Protein AF-A0A0S6WVK9-F1 (afdb_monomer_lite)

Structure (mmCIF, N/CA/C/O backbone):
data_AF-A0A0S6WVK9-F1
#
_entry.id   AF-A0A0S6WVK9-F1
#
loop_
_atom_site.group_PDB
_atom_site.id
_atom_site.type_symbol
_atom_site.label_atom_id
_atom_site.label_alt_id
_atom_site.label_comp_id
_atom_site.label_asym_id
_atom_site.label_entity_id
_atom_site.label_seq_id
_atom_site.pdbx_PDB_ins_code
_atom_site.Cartn_x
_atom_site.Cartn_y
_atom_site.Cartn_z
_atom_site.occupancy
_atom_site.B_iso_or_equiv
_atom_site.auth_seq_id
_atom_site.auth_comp_id
_atom_site.auth_asym_id
_atom_site.auth_atom_id
_atom_site.pdbx_PDB_model_num
ATOM 1 N N . MET A 1 1 ? -5.663 -12.248 -17.171 1.00 36.06 1 MET A N 1
ATOM 2 C CA . MET A 1 1 ? -5.908 -10.946 -16.518 1.00 36.06 1 MET A CA 1
ATOM 3 C C . MET A 1 1 ? -4.714 -10.640 -15.639 1.00 36.06 1 MET A C 1
ATOM 5 O O . MET A 1 1 ? -4.538 -11.287 -14.618 1.00 36.06 1 MET A O 1
ATOM 9 N N . GLY A 1 2 ? -3.844 -9.749 -16.102 1.00 50.22 2 GLY A N 1
ATOM 10 C CA . GLY A 1 2 ? -2.631 -9.343 -15.405 1.00 5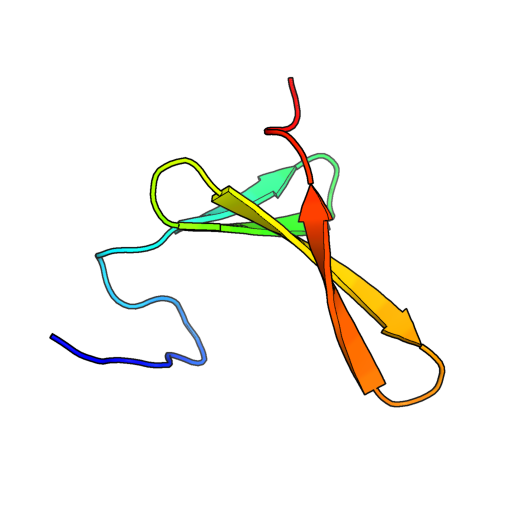0.22 2 GLY A CA 1
ATOM 11 C C . GLY A 1 2 ? -2.466 -7.843 -15.558 1.00 50.22 2 GLY A C 1
ATOM 12 O O . GLY A 1 2 ? -2.680 -7.323 -16.650 1.00 50.22 2 GLY A O 1
ATOM 13 N N . SER A 1 3 ? -2.153 -7.151 -14.469 1.00 44.66 3 SER A N 1
ATOM 14 C CA . SER A 1 3 ? -1.730 -5.751 -14.471 1.00 44.66 3 SER A CA 1
ATOM 15 C C . SER A 1 3 ? -1.111 -5.445 -13.108 1.00 44.66 3 SER A C 1
ATOM 17 O O . SER A 1 3 ? -1.744 -5.627 -12.074 1.00 44.66 3 SER A O 1
ATOM 19 N N . ILE A 1 4 ? 0.145 -5.016 -13.105 1.00 44.66 4 ILE A N 1
ATOM 20 C CA . ILE A 1 4 ? 0.807 -4.404 -11.954 1.00 44.66 4 ILE A CA 1
ATOM 21 C C . ILE A 1 4 ? 0.763 -2.919 -12.281 1.00 44.66 4 ILE A C 1
ATOM 23 O O . ILE A 1 4 ? 1.392 -2.497 -13.250 1.00 44.66 4 ILE A O 1
ATOM 27 N N . VAL A 1 5 ? -0.044 -2.137 -11.567 1.00 44.38 5 VAL A N 1
ATOM 28 C CA . VAL A 1 5 ? -0.227 -0.722 -11.908 1.00 44.38 5 VAL A CA 1
ATOM 29 C C . VAL A 1 5 ? 0.370 0.122 -10.803 1.00 44.38 5 VAL A C 1
ATOM 31 O O . VAL A 1 5 ? 0.072 -0.070 -9.629 1.00 44.38 5 VAL A O 1
ATOM 34 N N . ARG A 1 6 ? 1.171 1.118 -11.192 1.00 51.16 6 ARG A N 1
ATOM 35 C CA . ARG A 1 6 ? 1.572 2.232 -10.313 1.00 51.16 6 ARG A CA 1
ATOM 36 C C . ARG A 1 6 ? 0.365 3.033 -9.768 1.00 51.16 6 ARG A C 1
ATOM 38 O O . ARG A 1 6 ? 0.548 3.901 -8.928 1.00 51.16 6 ARG A O 1
ATOM 45 N N . SER A 1 7 ? -0.844 2.709 -10.233 1.00 52.66 7 SER A N 1
ATOM 46 C CA . SER A 1 7 ? -2.181 3.100 -9.781 1.00 52.66 7 SER A CA 1
ATOM 47 C C . SER A 1 7 ? -3.154 1.962 -10.119 1.00 52.66 7 SER A C 1
ATOM 49 O O . SER A 1 7 ? -3.649 1.902 -11.233 1.00 52.66 7 SER A O 1
ATOM 51 N N . VAL A 1 8 ? -3.337 1.024 -9.194 1.00 45.84 8 VAL A N 1
ATOM 52 C CA . VAL A 1 8 ? -4.285 -0.110 -9.180 1.00 45.84 8 VAL A CA 1
ATOM 53 C C . VAL A 1 8 ? -5.156 -0.342 -10.447 1.00 45.84 8 VAL A C 1
ATOM 55 O O . VAL A 1 8 ? -6.033 0.468 -10.748 1.00 45.84 8 VAL A O 1
ATOM 58 N N . PRO A 1 9 ? -4.999 -1.478 -11.157 1.00 47.31 9 PRO A N 1
ATOM 59 C CA . PRO A 1 9 ? -5.975 -1.928 -12.156 1.00 47.31 9 PRO A CA 1
ATOM 60 C C . PRO A 1 9 ? -7.265 -2.373 -11.440 1.00 47.31 9 PRO A C 1
ATOM 62 O O . PRO A 1 9 ? -7.172 -2.816 -10.296 1.00 47.31 9 PRO A O 1
ATOM 65 N N . PRO A 1 10 ? -8.449 -2.329 -12.081 1.00 52.62 10 PRO A N 1
ATOM 66 C CA . PRO A 1 10 ? -9.783 -2.330 -11.441 1.00 52.62 10 PRO A CA 1
ATOM 67 C C . PRO A 1 10 ? -10.152 -3.533 -10.545 1.00 52.62 10 PRO A C 1
ATOM 69 O O . PRO A 1 10 ? -11.261 -3.603 -10.029 1.00 52.62 10 PRO A O 1
ATOM 72 N N . ASN A 1 11 ? -9.260 -4.500 -10.369 1.00 58.72 11 ASN A N 1
ATOM 73 C CA . ASN A 1 11 ? -9.482 -5.772 -9.692 1.00 58.72 11 ASN A CA 1
ATOM 74 C C . AS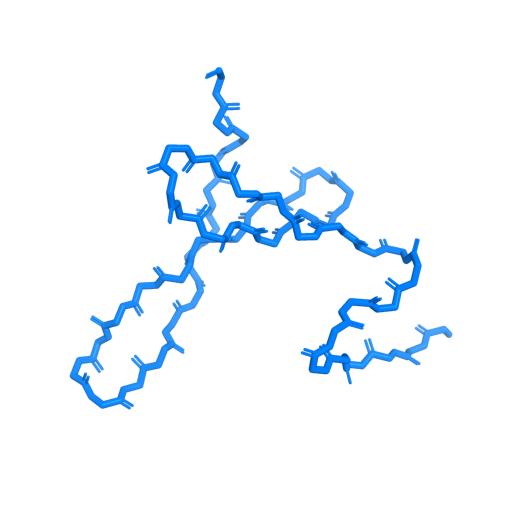N A 1 11 ? -8.773 -5.911 -8.326 1.00 58.72 11 ASN A C 1
ATOM 76 O O . ASN A 1 11 ? -9.036 -6.879 -7.617 1.00 58.72 11 ASN A O 1
ATOM 80 N N . CYS A 1 12 ? -7.935 -4.954 -7.920 1.00 70.12 12 CYS A N 1
ATOM 81 C CA . CYS A 1 12 ? -7.575 -4.747 -6.508 1.00 70.12 12 CYS A CA 1
ATOM 82 C C . CYS A 1 12 ? -7.992 -3.323 -6.105 1.00 70.12 12 CYS A C 1
ATOM 84 O O . CYS A 1 12 ? -8.400 -2.540 -6.955 1.00 70.12 12 CYS A O 1
ATOM 86 N N . SER A 1 13 ? -7.949 -2.959 -4.828 1.00 72.25 13 SER A N 1
ATOM 87 C CA . SER A 1 13 ? -8.239 -1.592 -4.378 1.00 72.25 13 SER A CA 1
ATOM 88 C C . SER A 1 13 ? -7.190 -1.145 -3.376 1.00 72.25 13 SER A C 1
ATOM 90 O O . SER A 1 13 ? -6.904 -1.851 -2.412 1.00 72.25 13 SER A O 1
ATOM 92 N N . THR A 1 14 ? -6.599 0.026 -3.604 1.00 75.25 14 THR A N 1
ATOM 93 C CA . THR A 1 14 ? -5.764 0.660 -2.584 1.00 75.25 14 THR A CA 1
ATOM 94 C C . THR A 1 14 ? -6.682 1.380 -1.618 1.00 75.25 14 THR A C 1
ATOM 96 O O . THR A 1 14 ? -7.413 2.286 -2.014 1.00 75.25 14 THR A O 1
ATOM 99 N N . VAL A 1 15 ? -6.635 0.984 -0.354 1.00 77.31 15 VAL A N 1
ATOM 100 C CA . VAL A 1 15 ? -7.444 1.563 0.711 1.00 77.31 15 VAL A CA 1
ATOM 101 C C . VAL A 1 15 ? -6.508 2.253 1.684 1.00 77.31 15 VAL A C 1
ATOM 103 O O . VAL A 1 15 ? -5.611 1.629 2.246 1.00 77.31 15 VAL A O 1
ATOM 106 N N . ILE A 1 16 ? -6.702 3.553 1.883 1.00 79.88 16 ILE A N 1
ATOM 107 C CA . ILE A 1 16 ? -5.932 4.297 2.875 1.00 79.88 16 ILE A CA 1
ATOM 108 C C . ILE A 1 16 ? -6.665 4.192 4.207 1.00 79.88 16 ILE A C 1
ATOM 110 O O . ILE A 1 16 ? -7.754 4.740 4.356 1.00 79.88 16 ILE A O 1
ATOM 114 N N . VAL A 1 17 ? -6.069 3.495 5.172 1.00 83.06 17 VAL A N 1
ATOM 115 C CA . VAL A 1 17 ? -6.630 3.346 6.517 1.00 83.06 17 VAL A CA 1
ATOM 116 C C . VAL A 1 17 ? -5.678 3.968 7.515 1.00 83.06 17 VAL A C 1
ATOM 118 O O . VAL A 1 17 ? -4.498 3.623 7.562 1.00 83.06 17 VAL A O 1
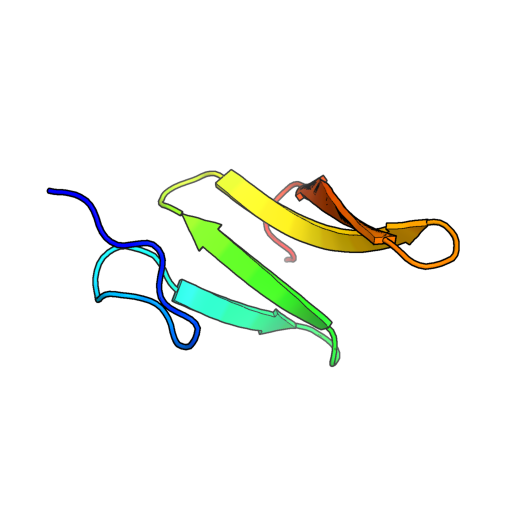ATOM 121 N N . ASN A 1 18 ? -6.187 4.922 8.294 1.00 83.75 18 ASN A N 1
ATOM 122 C CA . ASN A 1 18 ? -5.407 5.651 9.292 1.00 83.75 18 ASN A CA 1
ATOM 123 C C . ASN A 1 18 ? -4.131 6.314 8.714 1.00 83.75 18 ASN A C 1
ATOM 125 O O . ASN A 1 18 ? -3.096 6.369 9.372 1.00 83.75 18 ASN A O 1
ATOM 129 N N . GLY A 1 19 ? -4.185 6.757 7.450 1.00 82.88 19 GLY A N 1
ATOM 130 C CA . GLY A 1 19 ? -3.050 7.357 6.733 1.00 82.88 19 GLY A CA 1
ATOM 131 C C . GLY A 1 19 ? -2.073 6.366 6.083 1.00 82.88 19 GLY A C 1
ATOM 132 O O . GLY A 1 19 ? -1.126 6.802 5.434 1.00 82.88 19 GLY A O 1
ATOM 133 N N . ILE A 1 20 ? -2.297 5.051 6.202 1.00 82.81 20 ILE A N 1
ATOM 134 C CA . ILE A 1 20 ? -1.466 4.008 5.579 1.00 82.81 20 ILE A CA 1
ATOM 135 C C . ILE A 1 20 ? -2.167 3.464 4.335 1.00 82.81 20 ILE A C 1
ATOM 137 O O . ILE A 1 20 ? -3.329 3.075 4.400 1.00 82.81 20 ILE A O 1
ATOM 141 N N . SER A 1 21 ? -1.463 3.405 3.204 1.00 80.75 21 SER A N 1
ATOM 142 C CA . SER A 1 21 ? -1.967 2.832 1.953 1.00 80.75 21 SER A CA 1
ATOM 143 C C . SER A 1 21 ? -1.890 1.304 1.965 1.00 80.75 21 SER A C 1
ATOM 145 O O . SER A 1 21 ? -0.851 0.710 1.689 1.00 80.75 21 SER A O 1
ATOM 147 N N . TYR A 1 22 ? -3.008 0.647 2.251 1.00 85.31 22 TYR A N 1
ATOM 148 C CA . TYR A 1 22 ? -3.135 -0.799 2.125 1.00 85.31 22 TYR A CA 1
ATOM 149 C C . TYR A 1 22 ? -3.510 -1.183 0.702 1.00 85.31 22 TYR A C 1
ATOM 151 O O . TYR A 1 22 ? -4.270 -0.482 0.039 1.00 85.31 22 TYR A O 1
ATOM 159 N N . SER A 1 23 ? -3.017 -2.326 0.241 1.00 82.94 23 SER A N 1
ATOM 160 C CA . SER A 1 23 ? -3.480 -2.937 -1.004 1.00 82.94 23 SER A CA 1
ATOM 161 C C . SER A 1 23 ? -4.415 -4.091 -0.663 1.00 82.94 23 SER A C 1
ATOM 163 O O . SER A 1 23 ? -3.987 -5.079 -0.072 1.00 82.94 23 SER A O 1
ATOM 165 N N . GLN A 1 24 ? -5.692 -3.957 -1.004 1.00 82.69 24 GLN A N 1
ATOM 166 C CA . GLN A 1 24 ? -6.695 -5.001 -0.846 1.00 82.69 24 GLN A CA 1
ATOM 167 C C . GLN A 1 24 ? -6.864 -5.744 -2.173 1.00 82.69 24 GLN A C 1
ATOM 169 O O . GLN A 1 24 ? -7.270 -5.161 -3.178 1.00 82.69 24 GLN A O 1
ATOM 174 N N . CYS A 1 25 ? -6.602 -7.048 -2.166 1.00 82.12 25 CYS A N 1
ATOM 175 C CA . CYS A 1 25 ? -6.860 -7.932 -3.298 1.00 82.12 25 CYS A CA 1
ATOM 176 C C . CYS A 1 25 ? -7.795 -9.058 -2.842 1.00 82.12 25 CYS A C 1
ATOM 178 O O . CYS A 1 25 ? -7.369 -10.028 -2.212 1.00 82.12 25 CYS A O 1
ATOM 180 N N . GLY A 1 26 ? -9.095 -8.906 -3.119 1.00 80.38 26 GLY A N 1
ATOM 181 C CA . GLY A 1 26 ? -10.133 -9.828 -2.653 1.00 80.38 26 GLY A CA 1
ATOM 182 C C . GLY A 1 26 ? -10.216 -9.863 -1.124 1.00 80.38 26 GLY A C 1
ATOM 183 O O . GLY A 1 26 ? -10.639 -8.889 -0.500 1.00 80.38 26 GLY A O 1
ATOM 184 N N . ASN A 1 27 ? -9.781 -10.978 -0.530 1.00 81.44 27 ASN A N 1
ATOM 185 C CA . ASN A 1 27 ? -9.779 -11.204 0.919 1.00 81.44 27 ASN A CA 1
ATOM 186 C C . ASN A 1 27 ? -8.422 -10.959 1.595 1.00 81.44 27 ASN A C 1
ATOM 188 O O . ASN A 1 27 ? -8.337 -11.033 2.821 1.00 81.44 27 ASN A O 1
ATOM 192 N N . THR A 1 28 ? -7.368 -10.685 0.826 1.00 83.44 28 THR A N 1
ATOM 193 C CA . THR A 1 28 ? -6.019 -10.488 1.360 1.00 83.44 28 THR A CA 1
ATOM 194 C C . THR A 1 28 ? -5.673 -9.008 1.377 1.00 83.44 28 THR A C 1
ATOM 196 O O . THR A 1 28 ? -5.850 -8.304 0.379 1.00 83.44 28 THR A O 1
ATOM 199 N N . TRP A 1 29 ? -5.175 -8.546 2.521 1.00 87.56 29 TRP A N 1
ATOM 200 C CA . TRP A 1 29 ? -4.713 -7.180 2.712 1.00 87.56 29 TRP A CA 1
ATOM 201 C C . TRP A 1 29 ? -3.201 -7.160 2.834 1.00 87.56 29 TRP A C 1
ATOM 203 O O . TRP A 1 29 ? -2.609 -8.013 3.489 1.00 87.56 29 TRP A O 1
ATOM 213 N N . TYR A 1 30 ? -2.588 -6.166 2.208 1.00 85.44 30 TYR A N 1
ATOM 214 C CA . TYR A 1 30 ? -1.148 -5.979 2.212 1.00 85.44 30 TYR A CA 1
ATOM 215 C C . TYR A 1 30 ? -0.819 -4.592 2.742 1.00 85.44 30 TYR A C 1
ATOM 217 O O . TYR A 1 30 ? -1.303 -3.590 2.211 1.00 85.44 30 TYR A O 1
ATOM 225 N N . GLN A 1 31 ? 0.023 -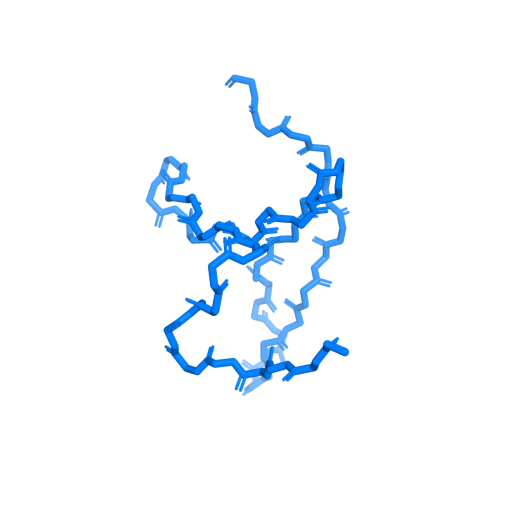4.537 3.768 1.00 86.12 31 GLN A N 1
ATOM 226 C CA . GLN A 1 31 ? 0.523 -3.298 4.345 1.00 86.12 31 GLN A CA 1
ATOM 227 C C . GLN A 1 31 ? 1.978 -3.069 3.918 1.00 86.12 31 GLN A C 1
ATOM 229 O O . GLN A 1 31 ? 2.799 -3.972 4.091 1.00 86.12 31 GLN A O 1
ATOM 234 N N . PRO A 1 32 ? 2.336 -1.887 3.391 1.00 83.19 32 PRO A N 1
ATOM 235 C CA . PRO A 1 32 ? 3.724 -1.546 3.117 1.00 83.19 32 PRO A CA 1
ATOM 236 C C . PRO A 1 32 ? 4.495 -1.342 4.429 1.00 83.19 32 PRO A C 1
ATOM 238 O O . PRO A 1 32 ? 4.125 -0.529 5.274 1.00 83.19 32 PRO A O 1
ATOM 241 N N . GLN A 1 33 ? 5.598 -2.064 4.573 1.00 81.81 33 GLN A N 1
ATOM 242 C CA . GLN A 1 33 ? 6.573 -1.972 5.645 1.00 81.81 33 GLN A CA 1
ATOM 243 C C . GLN A 1 33 ? 7.931 -1.614 5.036 1.00 81.81 33 GLN A C 1
ATOM 245 O O . GLN A 1 33 ? 8.457 -2.318 4.176 1.00 81.81 33 GLN A O 1
ATOM 250 N N . TYR A 1 34 ? 8.512 -0.506 5.478 1.00 83.81 34 TYR A N 1
ATOM 251 C CA . TYR A 1 34 ? 9.816 -0.059 5.002 1.00 83.81 34 TYR A CA 1
ATOM 252 C C . TYR A 1 34 ? 10.918 -0.803 5.759 1.00 83.81 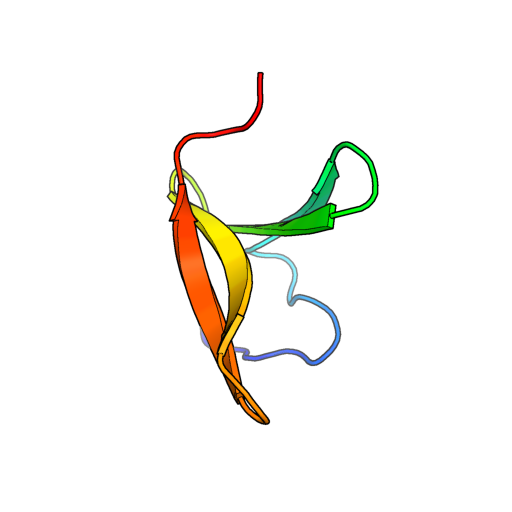34 TYR A C 1
ATOM 254 O O . TYR A 1 34 ? 11.062 -0.647 6.970 1.00 83.81 34 TYR A O 1
ATOM 262 N N . ALA A 1 35 ? 11.691 -1.621 5.047 1.00 81.38 35 ALA A N 1
ATOM 263 C CA . ALA A 1 35 ? 12.856 -2.321 5.573 1.00 81.38 35 ALA A CA 1
ATOM 264 C C . ALA A 1 35 ? 14.116 -1.719 4.937 1.00 81.38 35 ALA A C 1
ATOM 266 O O . ALA A 1 35 ? 14.541 -2.110 3.846 1.00 81.38 35 ALA A O 1
ATOM 267 N N . GLY A 1 36 ? 14.678 -0.707 5.601 1.00 85.19 36 GLY A N 1
ATOM 268 C CA . GLY A 1 36 ? 15.785 0.086 5.065 1.00 85.19 36 GLY A CA 1
ATOM 269 C C . GLY A 1 36 ? 15.350 0.870 3.825 1.00 85.19 36 GLY A C 1
ATOM 270 O O . GLY A 1 36 ? 14.457 1.709 3.905 1.00 85.19 36 GLY A O 1
ATOM 271 N N . SER A 1 37 ? 15.960 0.570 2.678 1.00 88.94 37 SER A N 1
ATOM 272 C CA . SER A 1 37 ? 15.674 1.220 1.387 1.00 88.94 37 SER A CA 1
ATOM 273 C C . SER A 1 37 ? 14.585 0.518 0.562 1.00 88.94 37 SER A C 1
ATOM 275 O O . SER A 1 37 ? 14.273 0.968 -0.538 1.00 88.94 37 SER A O 1
ATOM 277 N N . SER A 1 38 ? 14.045 -0.609 1.044 1.00 83.19 38 SER A N 1
ATOM 278 C CA . SER A 1 38 ? 13.081 -1.439 0.307 1.00 83.19 38 SER A CA 1
ATOM 279 C C . SER A 1 38 ? 11.698 -1.414 0.954 1.00 83.19 38 SER A C 1
ATOM 281 O O . SER A 1 38 ? 11.576 -1.470 2.177 1.00 83.19 38 SER A O 1
ATOM 283 N N . VAL A 1 39 ? 10.649 -1.387 0.130 1.00 82.50 39 VAL A N 1
ATOM 284 C CA . VAL A 1 39 ? 9.262 -1.572 0.583 1.00 82.50 39 VAL A CA 1
ATOM 285 C C . VAL A 1 39 ? 8.941 -3.059 0.549 1.00 82.50 39 VAL A C 1
ATOM 287 O O . VAL A 1 39 ? 8.954 -3.680 -0.511 1.00 82.50 39 VAL A O 1
ATOM 290 N N . GLN A 1 40 ? 8.659 -3.632 1.710 1.00 83.12 40 GLN A N 1
ATOM 291 C CA . GLN A 1 40 ? 8.102 -4.972 1.846 1.00 83.12 40 GLN A CA 1
ATOM 292 C C . GLN A 1 40 ? 6.599 -4.855 2.063 1.00 83.12 40 GLN A C 1
ATOM 294 O O . GLN A 1 40 ? 6.137 -3.893 2.658 1.00 83.12 40 GLN A O 1
ATOM 299 N N . TYR A 1 41 ? 5.820 -5.819 1.593 1.00 81.88 41 TYR A N 1
ATOM 300 C CA . TYR A 1 41 ? 4.381 -5.842 1.825 1.00 81.88 41 TYR A CA 1
ATOM 301 C C . TYR A 1 41 ? 4.059 -7.020 2.729 1.00 81.88 41 TYR A C 1
ATOM 303 O O . TYR A 1 41 ? 4.238 -8.170 2.333 1.00 81.88 41 TYR A O 1
ATOM 311 N N . VAL A 1 42 ? 3.611 -6.738 3.947 1.00 84.62 42 VAL A N 1
ATOM 312 C CA . VAL A 1 42 ? 3.199 -7.773 4.897 1.00 84.62 42 VAL A CA 1
ATOM 313 C C . VAL A 1 42 ? 1.712 -8.042 4.745 1.00 84.62 42 VAL A C 1
ATOM 315 O O . VAL A 1 42 ? 0.907 -7.114 4.645 1.00 84.62 42 VAL A O 1
ATOM 318 N N . VAL A 1 43 ? 1.355 -9.325 4.697 1.00 87.81 43 VAL A N 1
ATOM 319 C CA . VAL A 1 43 ? -0.045 -9.747 4.690 1.00 87.81 43 VAL A CA 1
ATOM 320 C C . VAL A 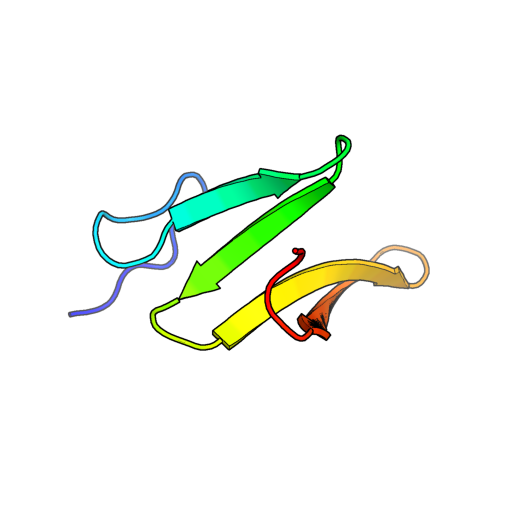1 43 ? -0.619 -9.475 6.068 1.00 87.81 43 VAL A C 1
ATOM 322 O O . VAL A 1 43 ? -0.117 -9.982 7.070 1.00 87.81 43 VAL A O 1
ATOM 325 N N . VAL A 1 44 ? -1.672 -8.677 6.106 1.00 86.56 44 VAL A N 1
ATOM 326 C CA . VAL A 1 44 ? -2.385 -8.329 7.327 1.00 86.56 44 VAL A CA 1
ATOM 327 C C . VAL A 1 44 ? -3.840 -8.748 7.207 1.00 86.56 44 VAL A C 1
ATOM 329 O O . VAL A 1 44 ? -4.368 -8.985 6.118 1.00 86.56 44 VAL A O 1
ATOM 332 N N . ASN A 1 45 ? -4.504 -8.844 8.350 1.00 86.06 45 ASN A N 1
ATOM 333 C CA . ASN A 1 45 ? -5.954 -8.920 8.377 1.00 86.06 45 ASN A CA 1
ATOM 334 C C . ASN A 1 45 ? -6.551 -7.574 7.934 1.00 86.06 45 ASN A C 1
ATOM 336 O O . ASN A 1 45 ? -5.893 -6.539 8.081 1.00 86.06 45 ASN A O 1
ATOM 340 N N . PRO A 1 46 ? -7.799 -7.569 7.432 1.00 81.06 46 PRO A N 1
ATOM 341 C CA . PRO A 1 46 ? -8.508 -6.334 7.141 1.00 81.06 46 PRO A CA 1
ATOM 342 C C . PRO A 1 46 ? -8.482 -5.420 8.373 1.00 81.06 46 PRO A C 1
ATOM 344 O O . PRO A 1 46 ? -8.826 -5.884 9.469 1.00 81.06 46 PRO A O 1
ATOM 347 N N . PRO A 1 47 ? -8.064 -4.154 8.234 1.00 73.94 47 PRO A N 1
ATOM 348 C CA . PRO A 1 47 ? -8.242 -3.195 9.308 1.00 73.94 47 PRO A CA 1
ATOM 349 C C . PRO A 1 47 ? -9.749 -3.032 9.565 1.00 73.94 47 PRO A C 1
ATOM 351 O O . PRO A 1 47 ? -10.540 -2.973 8.623 1.00 73.94 47 PRO A O 1
ATOM 354 N N . ARG A 1 48 ? -10.134 -3.054 10.842 1.00 74.44 48 ARG A N 1
ATOM 355 C CA . ARG A 1 48 ? -11.525 -2.944 11.306 1.00 74.44 48 ARG A CA 1
ATOM 356 C C . ARG A 1 48 ? -11.948 -1.493 11.482 1.00 74.44 48 ARG A C 1
ATOM 358 O O . ARG A 1 48 ? -11.056 -0.684 11.826 1.00 74.44 48 ARG A O 1
#

Sequence (48 aa):
MGSIVRSVPPNCSTVIVNGISYSQCGNTWYQPQYAGSSVQYVVVNPPR

Secondary structure (DSSP, 8-state):
-----SS--TTSEEEEETTEEEEEETTEEEEEEEETTEEEEEEEPPP-

Radius of gyration: 11.13 Å; chains: 1; bounding box: 27×19×28 Å

Foldseek 3Di:
DDDDDPADDPQWDFDQDPNFTWIGHPQWIWGWDDDDPDTDTDTDGPDD

pLDDT: mean 74.24, std 15.01, range [36.06, 88.94]